Protein AF-A0AAU4EVE7-F1 (afdb_monomer)

Solvent-accessible surface area (backbone atoms only — not comparable to full-atom values): 3689 Å² total; per-residue (Å²): 132,86,84,78,54,69,39,80,50,56,52,66,39,85,88,74,46,30,29,44,27,58,60,71,50,72,40,57,56,89,72,71,76,81,67,91,66,68,87,84,44,50,57,30,68,56,23,44,52,47,49,48,49,58,67,70,61,73,120

Mean predicted aligned error: 8.69 Å

Structure (mmCIF, N/CA/C/O backbone):
data_AF-A0AAU4EVE7-F1
#
_entry.id   AF-A0AAU4EVE7-F1
#
loop_
_atom_site.group_PDB
_atom_site.id
_atom_site.type_symbol
_atom_site.label_atom_id
_atom_site.label_alt_id
_atom_site.label_comp_id
_atom_site.label_asym_id
_atom_site.label_entity_id
_atom_site.label_seq_id
_atom_site.pdbx_PDB_ins_code
_atom_site.Cartn_x
_atom_site.Cartn_y
_atom_site.Cartn_z
_atom_site.occupancy
_atom_site.B_iso_or_equiv
_atom_site.auth_seq_id
_atom_site.auth_comp_id
_atom_site.auth_asym_id
_atom_site.auth_atom_id
_atom_site.pdbx_PDB_model_num
ATOM 1 N N . MET A 1 1 ? 13.792 11.801 -12.898 1.00 42.47 1 MET A N 1
ATOM 2 C CA . MET A 1 1 ? 13.230 11.108 -11.721 1.00 42.47 1 MET A CA 1
ATOM 3 C C . MET A 1 1 ? 12.905 9.681 -12.137 1.00 42.47 1 MET A C 1
ATOM 5 O O . MET A 1 1 ? 12.087 9.508 -13.028 1.00 42.47 1 MET A O 1
ATOM 9 N N . ASP A 1 2 ? 13.593 8.684 -11.581 1.00 39.97 2 ASP A N 1
ATOM 10 C CA . ASP A 1 2 ? 13.328 7.264 -11.851 1.00 39.97 2 ASP A CA 1
ATOM 11 C C . ASP A 1 2 ? 12.017 6.862 -11.150 1.00 39.97 2 ASP A C 1
ATOM 13 O O . ASP A 1 2 ? 11.986 6.634 -9.944 1.00 39.97 2 ASP A O 1
ATOM 17 N N . SER A 1 3 ? 10.903 6.849 -11.890 1.00 49.25 3 SER A N 1
ATOM 18 C CA . SER A 1 3 ? 9.562 6.446 -11.415 1.00 49.25 3 SER A CA 1
ATOM 19 C C . SER A 1 3 ? 9.432 4.937 -11.157 1.00 49.25 3 SER A C 1
ATOM 21 O O . SER A 1 3 ? 8.330 4.408 -10.989 1.00 49.25 3 SER A O 1
ATOM 23 N N . SER A 1 4 ? 10.550 4.220 -11.134 1.00 51.00 4 SER A N 1
ATOM 24 C CA . SER A 1 4 ? 10.593 2.777 -11.019 1.00 51.00 4 SER A CA 1
ATOM 25 C C . SER A 1 4 ? 10.456 2.373 -9.549 1.00 51.00 4 SER A C 1
ATOM 27 O O . SER A 1 4 ? 11.381 2.538 -8.762 1.00 51.00 4 SER A O 1
ATOM 29 N N . ARG A 1 5 ? 9.326 1.730 -9.210 1.00 58.59 5 ARG A N 1
ATOM 30 C CA . ARG A 1 5 ? 9.146 0.836 -8.038 1.00 58.59 5 ARG A CA 1
ATOM 31 C C . ARG A 1 5 ? 8.630 1.430 -6.718 1.00 58.59 5 ARG A C 1
ATOM 33 O O . ARG A 1 5 ? 8.911 0.869 -5.657 1.00 58.59 5 ARG A O 1
ATOM 40 N N . LEU A 1 6 ? 7.807 2.479 -6.744 1.00 67.00 6 LEU A N 1
ATOM 41 C CA . LEU A 1 6 ? 7.031 2.830 -5.546 1.00 67.00 6 LEU A CA 1
ATOM 42 C C . LEU A 1 6 ? 5.918 1.796 -5.325 1.00 67.00 6 LEU A C 1
ATOM 44 O O . LEU A 1 6 ? 5.012 1.658 -6.146 1.00 67.00 6 LEU A O 1
ATOM 48 N N . VAL A 1 7 ? 5.988 1.052 -4.219 1.00 75.38 7 VAL A N 1
ATOM 49 C CA . VAL A 1 7 ? 4.965 0.057 -3.861 1.00 75.38 7 VAL A CA 1
ATOM 50 C C . VAL A 1 7 ? 3.934 0.638 -2.912 1.00 75.38 7 VAL A C 1
ATOM 52 O O . VAL A 1 7 ? 4.257 1.215 -1.873 1.00 75.38 7 VAL A O 1
ATOM 55 N N . HIS A 1 8 ? 2.661 0.440 -3.235 1.00 79.75 8 HIS A N 1
ATOM 56 C CA . HIS A 1 8 ? 1.577 0.793 -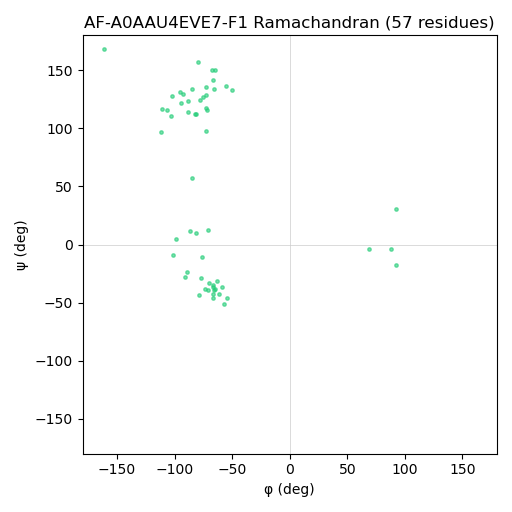2.334 1.00 79.75 8 HIS A CA 1
ATOM 57 C C . HIS A 1 8 ? 1.269 -0.378 -1.403 1.00 79.75 8 HIS A C 1
ATOM 59 O O . HIS A 1 8 ? 0.959 -1.481 -1.850 1.00 79.75 8 HIS A O 1
ATOM 65 N N . ARG A 1 9 ? 1.339 -0.138 -0.091 1.00 76.56 9 ARG A N 1
ATOM 66 C CA . ARG A 1 9 ? 0.909 -1.115 0.917 1.00 76.56 9 ARG A CA 1
ATOM 67 C C . ARG A 1 9 ? -0.584 -0.970 1.138 1.00 76.56 9 ARG A C 1
ATOM 69 O O . ARG A 1 9 ? -1.076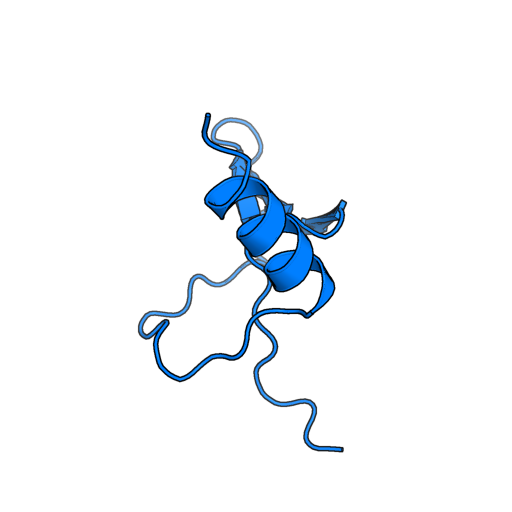 0.146 1.297 1.00 76.56 9 ARG A O 1
ATOM 76 N N . GLY A 1 10 ? -1.297 -2.085 1.156 1.00 79.31 10 GLY A N 1
ATOM 77 C CA . GLY A 1 10 ? -2.741 -2.098 1.316 1.00 79.31 10 GLY A CA 1
ATOM 78 C C . GLY A 1 10 ? -3.273 -3.448 1.745 1.00 79.31 10 GLY A C 1
ATOM 79 O O . GLY A 1 10 ? -2.561 -4.451 1.704 1.00 79.31 10 GLY A O 1
ATOM 80 N N . LYS A 1 11 ? -4.541 -3.460 2.147 1.00 78.25 11 LYS A N 1
ATOM 81 C CA . LYS A 1 11 ? -5.266 -4.675 2.503 1.00 78.25 11 LYS A CA 1
ATOM 82 C C . LYS A 1 11 ? -6.186 -5.055 1.349 1.00 78.25 11 LYS A C 1
ATOM 84 O O . LYS A 1 11 ? -6.962 -4.228 0.869 1.00 78.25 11 LYS A O 1
ATOM 89 N N . LYS A 1 12 ? -6.087 -6.306 0.900 1.00 80.88 12 LYS A N 1
ATOM 90 C CA . LYS A 1 12 ? -7.017 -6.879 -0.073 1.00 80.88 12 LYS A CA 1
ATOM 91 C C . LYS A 1 12 ? -8.315 -7.249 0.640 1.00 80.88 12 LYS A C 1
ATOM 93 O O . LYS A 1 12 ? -8.288 -8.006 1.609 1.00 80.88 12 LYS A O 1
ATOM 98 N N . SER A 1 13 ? -9.438 -6.732 0.158 1.00 81.31 13 SER A N 1
ATOM 99 C CA . SER A 1 13 ? -10.767 -7.162 0.584 1.00 81.31 13 SER A CA 1
ATOM 100 C C . SER A 1 13 ? -11.069 -8.542 0.010 1.00 81.31 13 SER A C 1
ATOM 102 O O . SER A 1 13 ? -10.951 -8.749 -1.197 1.00 81.31 13 SER A O 1
ATOM 104 N N . TRP A 1 14 ? -11.482 -9.480 0.864 1.00 74.88 14 TRP A N 1
ATOM 105 C CA . TRP A 1 14 ? -11.815 -10.848 0.449 1.00 74.88 14 TRP A CA 1
ATOM 106 C C . TRP A 1 14 ? -13.062 -10.905 -0.448 1.00 74.88 14 TRP A C 1
ATOM 108 O O . TRP A 1 14 ? -13.082 -11.666 -1.404 1.00 74.88 14 TRP A O 1
ATOM 1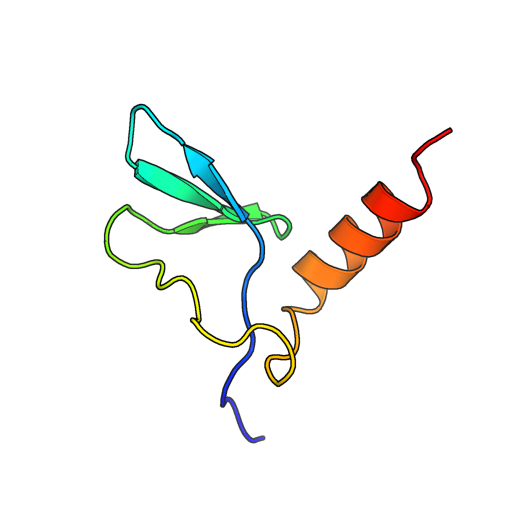18 N N . TRP A 1 15 ? -14.070 -10.058 -0.194 1.00 78.62 15 TRP A N 1
ATOM 119 C CA . TRP A 1 15 ? -15.354 -10.110 -0.908 1.00 78.62 15 TRP A CA 1
ATOM 120 C C . TRP A 1 15 ? -15.321 -9.465 -2.305 1.00 78.62 15 TRP A C 1
ATOM 122 O O . TRP A 1 15 ? -15.845 -10.035 -3.251 1.00 78.62 15 TRP A O 1
ATOM 132 N N . SER A 1 16 ? -14.691 -8.292 -2.462 1.00 78.94 16 SER A N 1
ATOM 133 C CA . SER A 1 16 ? -14.609 -7.597 -3.763 1.00 78.94 16 SER A CA 1
ATOM 134 C C . SER A 1 16 ? -13.267 -7.764 -4.476 1.00 78.94 16 SER A C 1
ATOM 136 O O . SER A 1 16 ? -13.106 -7.282 -5.590 1.00 78.94 16 SER A O 1
ATOM 138 N N . GLY A 1 17 ? -12.253 -8.336 -3.824 1.00 78.50 17 GLY A N 1
ATOM 139 C CA . GLY A 1 17 ? -10.896 -8.430 -4.372 1.00 78.50 17 GLY A CA 1
ATOM 140 C C . GLY A 1 17 ? -10.143 -7.096 -4.502 1.00 78.50 17 GLY A C 1
ATOM 141 O O . GLY A 1 17 ? -8.968 -7.110 -4.870 1.00 78.50 17 GLY A O 1
ATOM 142 N N . ASN A 1 18 ? -10.783 -5.963 -4.190 1.00 83.31 18 ASN A N 1
ATOM 143 C CA . ASN A 1 18 ? -10.186 -4.628 -4.217 1.00 83.31 18 ASN A CA 1
ATOM 144 C C . ASN A 1 18 ? -9.096 -4.487 -3.151 1.00 83.31 18 ASN A C 1
ATOM 146 O O . ASN A 1 18 ? -9.243 -4.979 -2.030 1.00 83.31 18 ASN A O 1
ATOM 150 N N . VAL A 1 19 ? -8.014 -3.785 -3.477 1.00 83.25 19 VAL A N 1
ATOM 151 C CA . VAL A 1 19 ? -6.927 -3.491 -2.539 1.00 83.25 19 VAL A CA 1
ATOM 152 C C . VAL A 1 19 ? -7.046 -2.050 -2.076 1.00 83.25 19 VAL A C 1
ATOM 154 O O . VAL A 1 19 ? -6.794 -1.119 -2.839 1.00 83.25 19 VAL A O 1
ATOM 157 N N . LYS A 1 20 ? -7.399 -1.860 -0.805 1.00 85.25 20 LYS A N 1
ATOM 158 C CA . LYS A 1 20 ? -7.401 -0.539 -0.179 1.00 85.25 20 LYS A CA 1
ATOM 159 C C . LYS A 1 20 ? -6.022 -0.265 0.406 1.00 85.25 20 LYS A C 1
ATOM 161 O O . LYS A 1 20 ? -5.576 -0.956 1.322 1.00 85.25 20 LYS A O 1
ATOM 166 N N . THR A 1 21 ? -5.328 0.712 -0.153 1.00 85.00 21 THR A N 1
ATOM 167 C CA . THR A 1 21 ? -3.991 1.114 0.290 1.00 85.00 21 THR A CA 1
ATOM 168 C C . THR A 1 21 ? -4.048 1.997 1.524 1.00 85.00 21 THR A C 1
ATOM 170 O O . THR A 1 21 ? -5.051 2.656 1.795 1.00 85.00 21 THR A O 1
ATOM 173 N N . LEU A 1 22 ? -2.941 2.026 2.262 1.00 80.81 22 LEU A N 1
ATOM 174 C CA . LEU A 1 22 ? -2.771 2.867 3.442 1.00 80.81 22 LEU A CA 1
ATOM 175 C C . LEU A 1 22 ? -2.826 4.360 3.101 1.00 80.81 22 LEU A C 1
ATOM 177 O O . LEU A 1 22 ? -3.317 5.146 3.898 1.00 80.81 22 LEU A O 1
ATOM 181 N N . CYS A 1 23 ? -2.383 4.751 1.904 1.00 80.69 23 CYS A N 1
ATOM 182 C CA . CYS A 1 23 ? -2.436 6.139 1.447 1.00 80.69 23 CYS A CA 1
ATOM 183 C C . CYS A 1 23 ? -3.813 6.562 0.898 1.00 80.69 23 CYS A C 1
ATOM 185 O O . CYS A 1 23 ? -3.912 7.616 0.282 1.00 80.69 23 CYS A O 1
ATOM 187 N N . GLY A 1 24 ? -4.861 5.745 1.059 1.00 81.94 24 GLY A N 1
ATOM 188 C CA . GLY A 1 24 ? -6.228 6.076 0.635 1.00 81.94 24 GLY A CA 1
ATOM 189 C C . GLY A 1 24 ? -6.577 5.712 -0.812 1.00 81.94 24 GLY A C 1
ATOM 190 O O . GLY A 1 24 ? -7.736 5.815 -1.204 1.00 81.94 24 GLY A O 1
ATOM 191 N N . LEU A 1 25 ? -5.619 5.214 -1.598 1.00 80.44 25 LEU A N 1
ATOM 192 C CA . LEU A 1 25 ? -5.877 4.712 -2.949 1.00 80.44 25 LEU A CA 1
ATOM 193 C C . LEU A 1 25 ? -6.615 3.369 -2.889 1.00 80.44 25 LEU A C 1
ATOM 195 O O . LEU A 1 25 ? -6.211 2.476 -2.140 1.00 80.44 25 LEU A O 1
ATOM 199 N N . THR A 1 26 ? -7.641 3.192 -3.717 1.00 83.50 26 THR A N 1
ATOM 200 C CA . THR A 1 26 ? -8.293 1.890 -3.915 1.00 83.50 26 THR A CA 1
ATOM 201 C C . THR A 1 26 ? -7.886 1.348 -5.274 1.00 83.50 26 THR A C 1
ATOM 203 O O . THR A 1 26 ? -8.199 1.951 -6.296 1.00 83.50 26 THR A O 1
ATOM 206 N N . LEU A 1 27 ? -7.171 0.223 -5.290 1.00 81.06 27 LEU A N 1
ATOM 207 C CA . LEU A 1 27 ? -6.826 -0.473 -6.522 1.00 81.06 27 LEU A CA 1
ATOM 208 C C . LEU A 1 27 ? -7.885 -1.543 -6.812 1.00 81.06 27 LEU A C 1
ATOM 210 O O . LEU A 1 27 ? -8.172 -2.357 -5.924 1.00 81.06 27 LEU A O 1
ATOM 214 N N . PRO A 1 28 ? -8.437 -1.582 -8.036 1.00 79.31 28 PRO A N 1
ATOM 215 C CA . PRO A 1 28 ? -9.371 -2.6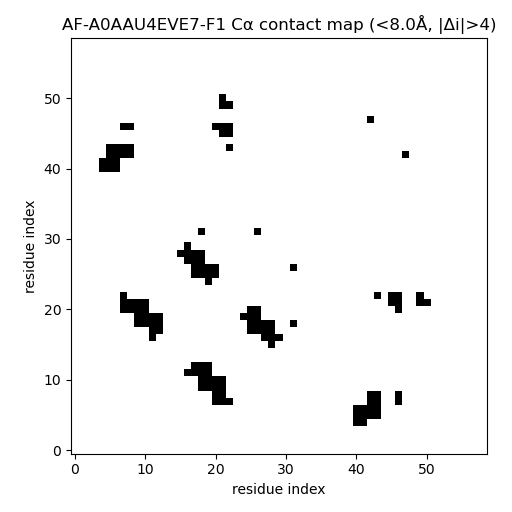21 -8.419 1.00 79.31 28 PRO A CA 1
ATOM 216 C C . PRO A 1 28 ? -8.700 -3.996 -8.441 1.00 79.31 28 PRO A C 1
ATOM 218 O O . PRO A 1 28 ? -7.492 -4.120 -8.705 1.00 79.31 28 PRO A O 1
ATOM 221 N N . ALA A 1 29 ? -9.495 -5.030 -8.165 1.00 69.94 29 ALA A N 1
ATOM 222 C CA . ALA A 1 29 ? -9.066 -6.422 -8.246 1.00 69.94 29 ALA A CA 1
ATOM 223 C C . ALA A 1 29 ? -8.382 -6.711 -9.600 1.00 69.94 29 ALA A C 1
ATOM 225 O O . ALA A 1 29 ? -8.873 -6.304 -10.646 1.00 69.94 29 ALA A O 1
ATOM 226 N N . GLY A 1 30 ? -7.226 -7.383 -9.581 1.00 70.56 30 GLY A N 1
ATOM 227 C CA . GLY A 1 30 ? -6.452 -7.721 -10.790 1.00 70.56 30 GLY A CA 1
ATOM 228 C C . GLY A 1 30 ? -5.375 -6.703 -11.190 1.00 70.56 30 GLY A C 1
ATOM 229 O O . GLY A 1 30 ? -4.433 -7.060 -11.891 1.00 70.56 30 GLY A O 1
ATOM 230 N N . THR A 1 31 ? -5.442 -5.471 -10.680 1.00 68.81 31 THR A N 1
ATOM 231 C CA . THR A 1 31 ? -4.439 -4.420 -10.968 1.00 68.81 31 THR A CA 1
ATOM 232 C C . THR A 1 31 ? -3.297 -4.406 -9.953 1.00 68.81 31 THR A C 1
ATOM 234 O O . THR A 1 31 ? -2.171 -4.017 -10.259 1.00 68.81 31 THR A O 1
ATOM 237 N N . ALA A 1 32 ? -3.579 -4.838 -8.723 1.00 67.62 32 ALA A N 1
ATOM 238 C CA . ALA A 1 32 ? -2.594 -4.910 -7.656 1.00 67.62 32 ALA A CA 1
ATOM 239 C C . ALA A 1 32 ? -1.748 -6.186 -7.794 1.00 67.62 32 ALA A C 1
ATOM 241 O O . ALA A 1 32 ? -2.242 -7.296 -7.592 1.00 67.62 32 ALA A O 1
ATOM 242 N N . LYS A 1 33 ? -0.459 -6.025 -8.107 1.00 66.62 33 LYS A N 1
ATOM 243 C CA . LYS A 1 33 ? 0.524 -7.115 -8.092 1.00 66.62 33 LYS A CA 1
ATOM 244 C C . LYS A 1 33 ? 1.233 -7.126 -6.742 1.00 66.62 33 LYS A C 1
ATOM 246 O O . LYS A 1 33 ? 1.842 -6.130 -6.360 1.00 66.62 33 LYS A O 1
ATOM 251 N N . ALA A 1 34 ? 1.154 -8.244 -6.023 1.00 66.75 34 ALA A N 1
ATOM 252 C CA . ALA A 1 34 ? 1.995 -8.460 -4.854 1.00 66.75 34 ALA A CA 1
ATOM 253 C C . ALA A 1 34 ? 3.421 -8.738 -5.352 1.00 66.75 34 ALA A C 1
ATOM 255 O O . ALA A 1 34 ? 3.617 -9.706 -6.091 1.00 66.75 34 ALA A O 1
ATOM 256 N N . PRO A 1 35 ? 4.413 -7.896 -5.026 1.00 64.44 35 PRO A N 1
ATOM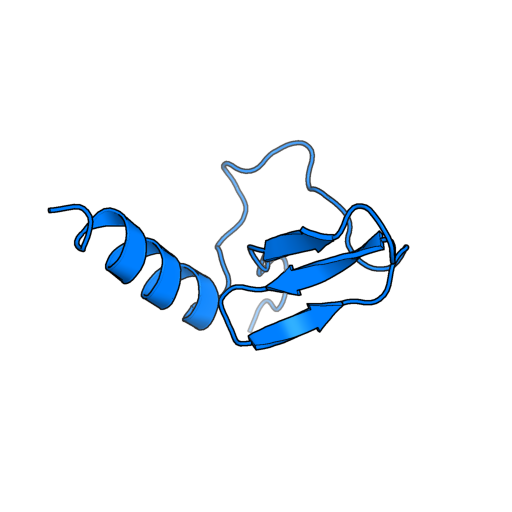 257 C CA . PRO A 1 35 ? 5.780 -8.205 -5.392 1.00 64.44 35 PRO A CA 1
ATOM 258 C C . PRO A 1 35 ? 6.242 -9.443 -4.625 1.00 64.44 35 PRO A C 1
ATOM 260 O O . PRO A 1 35 ? 6.068 -9.522 -3.412 1.00 64.44 35 PRO A O 1
ATOM 263 N N . TRP A 1 36 ? 6.873 -10.380 -5.332 1.00 56.69 36 TRP A N 1
ATOM 264 C CA . TRP A 1 36 ? 7.559 -11.525 -4.728 1.00 56.69 36 TRP A CA 1
ATOM 265 C C . TRP A 1 36 ? 8.583 -11.046 -3.687 1.00 56.69 36 TRP A C 1
ATOM 267 O O . TRP A 1 36 ? 8.643 -11.592 -2.590 1.00 56.69 36 TRP A O 1
ATOM 277 N N . PHE A 1 37 ? 9.390 -10.026 -4.016 1.00 5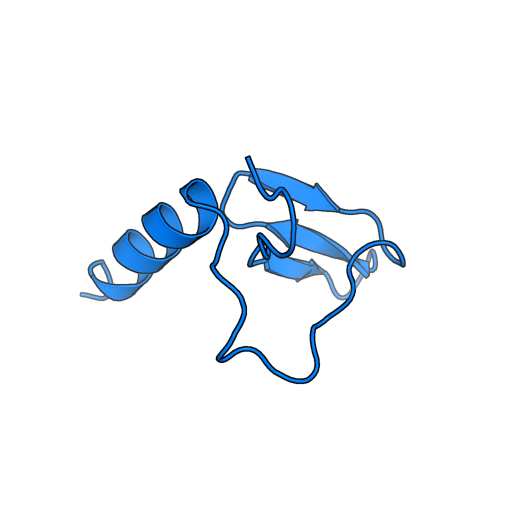6.38 37 PHE A N 1
ATOM 278 C CA . PHE A 1 37 ? 10.523 -9.566 -3.200 1.00 56.38 37 PHE A CA 1
ATOM 279 C C . PHE A 1 37 ? 10.274 -8.168 -2.594 1.00 56.38 37 PHE A C 1
ATOM 281 O O . PHE A 1 37 ? 10.524 -7.161 -3.256 1.00 56.38 37 PHE A O 1
ATOM 288 N N . PRO A 1 38 ? 9.815 -8.063 -1.333 1.00 59.09 38 PRO A N 1
ATOM 289 C CA . PRO A 1 38 ? 9.479 -6.780 -0.705 1.00 59.09 38 PRO A CA 1
ATOM 290 C C . PRO A 1 38 ? 10.689 -5.938 -0.254 1.00 59.09 38 PRO A C 1
ATOM 292 O O . PRO A 1 38 ? 10.508 -4.777 0.097 1.00 59.09 38 PRO A O 1
ATOM 295 N N . ILE A 1 39 ? 11.910 -6.488 -0.253 1.00 56.69 39 ILE A N 1
ATOM 296 C CA . ILE A 1 39 ? 13.107 -5.854 0.342 1.00 56.69 39 ILE A CA 1
ATOM 297 C C . ILE A 1 39 ? 13.707 -4.730 -0.522 1.00 56.69 39 ILE A C 1
ATOM 299 O O . ILE A 1 39 ? 14.276 -3.786 0.014 1.00 56.69 39 ILE A O 1
ATOM 303 N N . LEU A 1 40 ? 13.556 -4.790 -1.847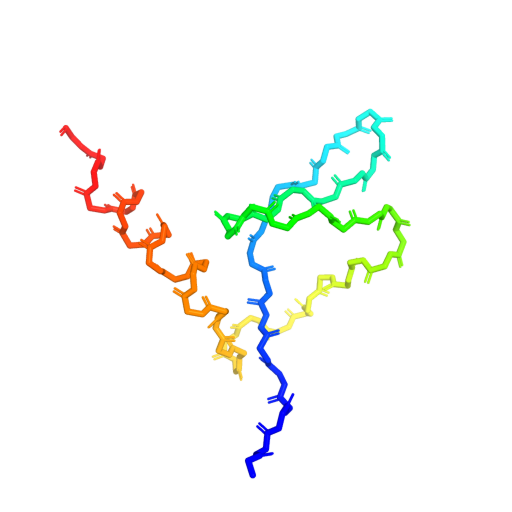 1.00 57.22 40 LEU A N 1
ATOM 304 C CA . LEU A 1 40 ? 14.135 -3.813 -2.788 1.00 57.22 40 LEU A CA 1
ATOM 305 C C . LEU A 1 40 ? 13.142 -2.733 -3.243 1.00 57.22 40 LEU A C 1
ATOM 307 O O . LEU A 1 40 ? 13.450 -1.931 -4.124 1.00 57.22 40 LEU A O 1
ATOM 311 N N . LEU A 1 41 ? 11.933 -2.724 -2.683 1.00 69.12 41 LEU A N 1
ATOM 312 C CA . LEU A 1 41 ? 10.839 -1.879 -3.144 1.00 69.12 41 LEU A CA 1
ATOM 313 C C . LEU A 1 41 ? 10.546 -0.805 -2.103 1.00 69.12 41 LEU A C 1
ATOM 315 O O . LEU A 1 41 ? 10.139 -1.101 -0.977 1.00 69.12 41 LEU A O 1
ATOM 319 N N . LYS A 1 42 ? 10.743 0.457 -2.488 1.00 71.12 42 LYS A N 1
ATOM 320 C CA . LYS A 1 42 ? 10.466 1.591 -1.610 1.00 71.12 42 LYS A CA 1
ATOM 321 C C . LYS A 1 42 ? 8.958 1.800 -1.531 1.00 71.12 42 LYS A C 1
ATOM 323 O O . LYS A 1 42 ? 8.276 1.871 -2.554 1.00 71.12 42 LYS A O 1
ATOM 328 N N . ALA A 1 43 ? 8.417 1.841 -0.316 1.00 75.44 43 ALA A N 1
ATOM 329 C CA . ALA A 1 43 ? 6.992 2.066 -0.133 1.00 75.44 43 ALA A CA 1
ATOM 330 C C . ALA A 1 43 ? 6.617 3.492 -0.551 1.00 75.44 43 ALA A C 1
ATOM 332 O O . ALA A 1 43 ? 7.420 4.419 -0.453 1.00 75.44 43 ALA A O 1
ATOM 333 N N . CYS A 1 44 ? 5.382 3.663 -1.018 1.00 80.31 44 CYS A N 1
ATOM 334 C CA . CYS A 1 44 ? 4.834 4.982 -1.291 1.00 80.31 44 CYS A CA 1
ATOM 335 C C . CYS A 1 44 ? 4.932 5.846 -0.013 1.00 80.31 44 CYS A C 1
ATOM 337 O O . CYS A 1 44 ? 4.598 5.336 1.059 1.00 80.31 44 CYS A O 1
ATOM 339 N N . PRO A 1 45 ? 5.353 7.125 -0.078 1.00 79.81 45 PRO A N 1
ATOM 340 C CA . PRO A 1 45 ? 5.603 7.936 1.120 1.00 79.81 45 PRO A CA 1
ATOM 341 C C . PRO A 1 45 ? 4.361 8.074 2.012 1.00 79.81 45 PRO A C 1
ATOM 343 O O . PRO A 1 45 ? 4.465 7.983 3.230 1.00 79.81 45 PRO A O 1
ATOM 346 N N . GLY A 1 46 ? 3.161 8.177 1.426 1.00 80.75 46 GLY A N 1
ATOM 347 C CA . GLY A 1 46 ? 1.910 8.167 2.197 1.00 80.75 46 GLY A CA 1
ATOM 348 C C . GLY A 1 46 ? 1.630 6.824 2.885 1.00 80.75 46 GLY A C 1
ATOM 349 O O . GLY A 1 46 ? 1.122 6.779 4.000 1.00 80.75 46 GLY A O 1
ATOM 350 N N . CYS A 1 47 ? 2.001 5.713 2.249 1.00 81.94 47 CYS A N 1
ATOM 351 C CA . CYS A 1 47 ? 1.868 4.371 2.805 1.00 81.94 47 CYS A CA 1
ATOM 352 C C . CYS A 1 47 ? 2.870 4.151 3.939 1.00 81.94 47 CYS A C 1
ATOM 354 O O . CYS A 1 47 ? 2.542 3.505 4.929 1.00 81.94 47 CYS A O 1
ATOM 356 N N . GLU A 1 48 ? 4.089 4.664 3.773 1.00 84.00 48 GLU A N 1
ATOM 357 C CA . GLU A 1 48 ? 5.158 4.610 4.763 1.00 84.00 48 GLU A CA 1
ATOM 358 C C . GLU A 1 48 ? 4.805 5.442 5.995 1.00 84.00 48 GLU A C 1
ATOM 360 O O . GLU A 1 48 ? 4.878 4.906 7.095 1.00 84.00 48 GLU A O 1
ATOM 365 N N . ALA A 1 49 ? 4.303 6.668 5.818 1.00 83.44 49 ALA A N 1
ATOM 366 C CA . ALA A 1 49 ? 3.843 7.518 6.915 1.00 83.44 49 ALA A CA 1
ATOM 367 C C . ALA A 1 49 ? 2.746 6.834 7.742 1.00 83.44 49 ALA A C 1
ATOM 369 O O . ALA A 1 49 ? 2.877 6.692 8.955 1.00 83.44 49 ALA A O 1
ATOM 370 N N . VAL A 1 50 ? 1.697 6.314 7.094 1.00 81.88 50 VAL A N 1
ATOM 371 C CA . VAL A 1 50 ? 0.623 5.591 7.795 1.00 81.88 50 VAL A CA 1
ATOM 372 C C . VAL A 1 50 ? 1.143 4.303 8.431 1.00 81.88 50 VAL A C 1
ATOM 374 O O . VAL A 1 50 ? 0.763 3.974 9.551 1.00 81.88 50 VAL A O 1
ATOM 377 N N . HIS A 1 51 ? 2.045 3.576 7.773 1.00 81.62 51 HIS A N 1
ATOM 378 C CA . HIS A 1 51 ? 2.657 2.377 8.345 1.00 81.62 51 HIS A CA 1
ATOM 379 C C . HIS A 1 51 ? 3.530 2.699 9.567 1.00 81.62 51 HIS A C 1
ATOM 381 O O . HIS A 1 51 ? 3.508 1.946 10.536 1.00 81.62 51 HIS A O 1
ATOM 387 N N . GLN A 1 52 ? 4.276 3.805 9.553 1.00 80.25 52 GLN A N 1
ATOM 388 C CA . GLN A 1 52 ? 5.042 4.288 10.702 1.00 80.25 52 GLN A CA 1
ATOM 389 C C . GLN A 1 52 ? 4.119 4.732 11.839 1.00 80.25 52 GLN A C 1
ATOM 391 O O . GLN A 1 52 ? 4.364 4.352 12.979 1.00 80.25 52 GLN A O 1
ATOM 396 N N . LEU A 1 53 ? 3.026 5.438 11.535 1.00 79.5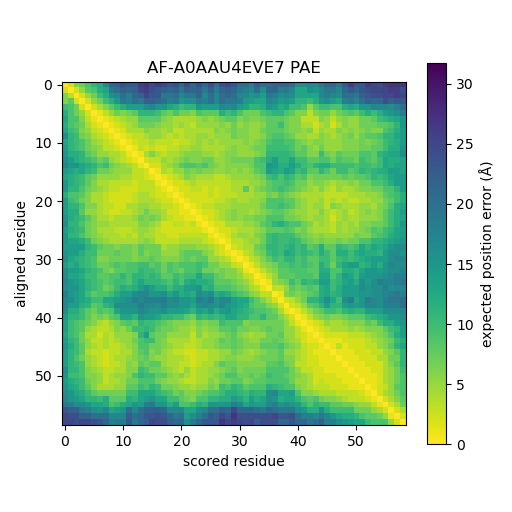6 53 LEU A N 1
ATOM 397 C CA . LEU A 1 53 ? 1.995 5.791 12.516 1.00 79.56 53 LEU A CA 1
ATOM 398 C C . LEU A 1 53 ? 1.342 4.543 13.122 1.00 79.56 53 LEU A C 1
ATOM 400 O O . LEU A 1 53 ? 1.181 4.468 14.331 1.00 79.56 53 LEU A O 1
ATOM 404 N N . THR A 1 54 ? 1.030 3.530 12.312 1.00 72.25 54 THR A N 1
ATOM 405 C CA . THR A 1 54 ? 0.435 2.270 12.795 1.00 72.25 54 THR A CA 1
ATOM 406 C C . THR A 1 54 ? 1.443 1.438 13.598 1.00 72.25 54 THR A C 1
ATOM 408 O O . THR A 1 54 ? 1.066 0.762 14.548 1.00 72.25 54 THR A O 1
ATOM 411 N N . ARG A 1 55 ? 2.735 1.488 13.240 1.00 67.75 55 ARG A N 1
ATOM 412 C CA . ARG A 1 55 ? 3.816 0.791 13.958 1.00 67.75 55 ARG A CA 1
ATOM 413 C C . ARG A 1 55 ? 4.148 1.455 15.296 1.00 67.75 55 ARG A C 1
ATOM 415 O O . ARG A 1 55 ? 4.433 0.744 16.251 1.00 67.75 55 ARG A O 1
ATOM 422 N N . ASN A 1 56 ? 4.119 2.785 15.356 1.00 59.94 56 ASN A N 1
ATOM 423 C CA . ASN A 1 56 ? 4.431 3.552 16.564 1.00 59.94 56 ASN A CA 1
ATOM 424 C C . ASN A 1 56 ? 3.203 3.801 17.455 1.00 59.94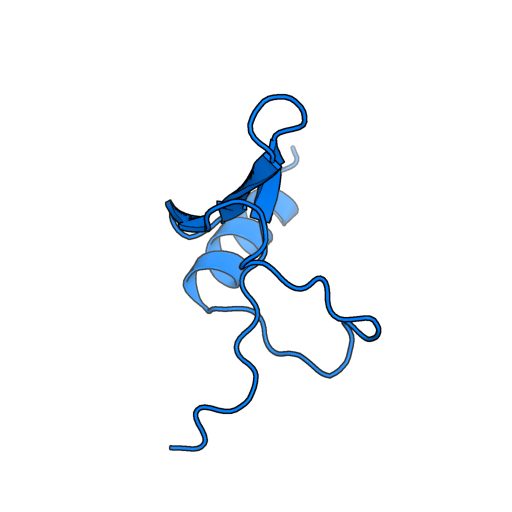 56 ASN A C 1
ATOM 426 O O . ASN A 1 56 ? 3.366 4.001 18.650 1.00 59.94 56 ASN A O 1
ATOM 430 N N . GLY A 1 57 ? 1.988 3.774 16.901 1.00 51.47 57 GLY A N 1
ATOM 431 C CA . GLY A 1 57 ? 0.720 3.964 17.620 1.00 51.47 57 GLY A CA 1
ATOM 432 C C . GLY A 1 57 ? 0.135 2.686 18.225 1.00 51.47 57 GLY A C 1
ATOM 433 O O . GLY A 1 57 ? -1.024 2.671 18.623 1.00 51.47 57 GLY A O 1
ATOM 434 N N . GLY A 1 58 ? 0.908 1.600 18.264 1.00 49.47 58 GLY A N 1
ATOM 435 C CA . GLY A 1 58 ? 0.529 0.352 18.919 1.00 49.47 58 GLY A CA 1
ATOM 436 C C . GLY A 1 58 ? 0.852 0.349 20.412 1.00 49.47 58 GLY A C 1
ATOM 437 O O . GLY A 1 58 ? 1.603 -0.527 20.836 1.00 49.47 58 GLY A O 1
ATOM 438 N N . LYS A 1 59 ? 0.335 1.314 21.185 1.00 40.78 59 LYS A N 1
ATOM 439 C CA . LYS A 1 59 ? 0.075 1.178 22.629 1.00 40.78 59 LYS A CA 1
ATOM 440 C C . LYS A 1 59 ? -0.852 2.277 23.135 1.00 40.78 59 LYS A C 1
ATOM 442 O O . LYS A 1 59 ? -0.573 3.453 22.825 1.00 40.78 59 LYS A O 1
#

Secondary structure (DSSP, 8-state):
------BPPEEEPTTT--EEETTS-EEPTTT-PPPS-GGG-PBPHHHHHHHHHHHH---

pLDDT: mean 71.3, std 12.31, range [39.97, 85.25]

Sequence (59 aa):
MDSSRLVHRGKKSWWSGNVKTLCGLTLPAGTAKAPWFPILLKACPGCEAVHQLTRNGGK

Radius of gyration: 12.33 Å; Cα contacts (8 Å, |Δi|>4): 65; chains: 1; bounding box: 30×23×34 Å

Foldseek 3Di:
DPPPAAAFAFDQDPPQRWTQGQLRDIHHHPRHDDDPDPPPHHYDVSRVVSVVCVVVVPD